Protein AF-A0A8S3X2P8-F1 (afdb_monomer_lite)

Organism: Parnassius apollo (NCBI:txid110799)

Structure (mmCIF, N/CA/C/O backbone):
data_AF-A0A8S3X2P8-F1
#
_entry.id   AF-A0A8S3X2P8-F1
#
loop_
_atom_site.group_PDB
_atom_site.id
_atom_site.type_symbol
_atom_site.label_atom_id
_atom_site.label_alt_id
_atom_site.label_comp_id
_atom_site.label_asym_id
_atom_site.label_entity_id
_atom_site.label_seq_id
_atom_site.pdbx_PDB_ins_code
_atom_site.Cartn_x
_atom_site.Cartn_y
_atom_site.Cartn_z
_atom_site.occupancy
_atom_site.B_iso_or_equiv
_atom_site.auth_seq_id
_atom_site.auth_comp_id
_atom_site.auth_asym_id
_atom_site.auth_atom_id
_atom_site.pdbx_PDB_model_num
ATOM 1 N N . MET A 1 1 ? -6.484 -18.344 66.419 1.00 55.28 1 MET A N 1
ATOM 2 C CA . MET A 1 1 ? -7.369 -18.371 65.226 1.00 55.28 1 MET A CA 1
ATOM 3 C C . MET A 1 1 ? -6.730 -17.733 63.973 1.00 55.28 1 MET A C 1
ATOM 5 O O . MET A 1 1 ? -7.436 -17.198 63.131 1.00 55.28 1 MET A O 1
ATOM 9 N N . VAL A 1 2 ? -5.400 -17.793 63.800 1.00 52.88 2 VAL A N 1
ATOM 10 C CA . VAL A 1 2 ? -4.693 -17.131 62.670 1.00 52.88 2 VAL A CA 1
ATOM 11 C C . VAL A 1 2 ? -4.317 -18.124 61.555 1.00 52.88 2 VAL A C 1
ATOM 13 O O . VAL A 1 2 ? -4.143 -17.752 60.400 1.00 52.88 2 VAL A O 1
ATOM 16 N N . ARG A 1 3 ? -4.286 -19.421 61.886 1.00 60.75 3 ARG A N 1
ATOM 17 C CA . ARG A 1 3 ? -3.843 -20.511 61.004 1.00 60.75 3 ARG A CA 1
ATOM 18 C C . ARG A 1 3 ? -4.769 -20.729 59.799 1.00 60.75 3 ARG A C 1
ATOM 20 O O . ARG A 1 3 ? -4.288 -20.964 58.702 1.00 60.75 3 ARG A O 1
ATOM 27 N N . TRP A 1 4 ? -6.081 -20.560 59.978 1.00 56.62 4 TRP A N 1
ATOM 28 C CA . TRP A 1 4 ? -7.062 -20.687 58.888 1.00 56.62 4 TRP A CA 1
ATOM 29 C C . TRP A 1 4 ? -7.074 -19.483 57.941 1.00 56.62 4 TRP A C 1
ATOM 31 O O . TRP A 1 4 ? -7.324 -19.647 56.751 1.00 56.62 4 TRP A O 1
ATOM 41 N N . ARG A 1 5 ? -6.752 -18.281 58.441 1.00 68.88 5 ARG A N 1
ATOM 42 C CA . ARG A 1 5 ? -6.667 -17.076 57.602 1.00 68.88 5 ARG A CA 1
ATOM 43 C C . ARG A 1 5 ? -5.494 -17.163 56.627 1.00 68.88 5 ARG A C 1
ATOM 45 O O . ARG A 1 5 ? -5.658 -16.819 55.464 1.00 68.88 5 ARG A O 1
ATOM 52 N N . LEU A 1 6 ? -4.354 -17.695 57.076 1.00 68.25 6 LEU A N 1
ATOM 53 C CA . LEU A 1 6 ? -3.191 -17.911 56.213 1.00 68.25 6 LEU A CA 1
ATOM 54 C C . LEU A 1 6 ? -3.478 -18.959 55.123 1.00 68.25 6 LEU A C 1
ATOM 56 O O . LEU A 1 6 ? -3.125 -18.749 53.967 1.00 68.25 6 LEU A O 1
ATOM 60 N N . CYS A 1 7 ? -4.186 -20.043 55.469 1.00 70.88 7 CYS A N 1
ATOM 61 C CA . CYS A 1 7 ? -4.609 -21.063 54.505 1.00 70.88 7 CYS A CA 1
ATOM 62 C C . CYS A 1 7 ? -5.588 -20.519 53.457 1.00 70.88 7 CYS A C 1
ATOM 64 O O . CYS A 1 7 ? -5.456 -20.854 52.285 1.00 70.88 7 CYS A O 1
ATOM 66 N N . LEU A 1 8 ? -6.533 -19.658 53.850 1.00 70.81 8 LEU A N 1
ATOM 67 C CA . LEU A 1 8 ? -7.472 -19.029 52.916 1.00 70.81 8 LEU A CA 1
ATOM 68 C C . LEU A 1 8 ? -6.777 -18.068 51.947 1.00 70.81 8 LEU A C 1
ATOM 70 O O . LEU A 1 8 ? -7.100 -18.068 50.765 1.00 70.81 8 LEU A O 1
ATOM 74 N N . VAL A 1 9 ? -5.804 -17.286 52.422 1.00 74.81 9 VAL A N 1
ATOM 75 C CA . VAL A 1 9 ? -5.037 -16.365 51.567 1.00 74.81 9 VAL A CA 1
ATOM 76 C C . VAL A 1 9 ? -4.145 -17.130 50.588 1.00 74.81 9 VAL A C 1
ATOM 78 O O . VAL A 1 9 ? -4.108 -16.783 49.412 1.00 74.81 9 VAL A O 1
ATOM 81 N N . LEU A 1 10 ? -3.488 -18.207 51.030 1.00 71.00 10 LEU A N 1
ATOM 82 C CA . LEU A 1 10 ? -2.711 -19.088 50.150 1.00 71.00 10 LEU A CA 1
ATOM 83 C C . LEU A 1 10 ? -3.591 -19.795 49.118 1.00 71.00 10 LEU A C 1
ATOM 85 O O . LEU A 1 10 ? -3.234 -19.834 47.947 1.00 71.00 10 LEU A O 1
ATOM 89 N N . ALA A 1 11 ? -4.758 -20.304 49.518 1.00 71.25 11 ALA A N 1
ATOM 90 C CA . ALA A 1 11 ? -5.702 -20.912 48.586 1.00 71.25 11 ALA A CA 1
ATOM 91 C C . ALA A 1 11 ? -6.220 -19.893 47.562 1.00 71.25 11 ALA A C 1
ATOM 93 O O . ALA A 1 11 ? -6.309 -20.219 46.386 1.00 71.25 11 ALA A O 1
ATOM 94 N N . LEU A 1 12 ? -6.497 -18.650 47.972 1.00 71.50 12 LEU A N 1
ATOM 95 C CA . LEU A 1 12 ? -6.904 -17.583 47.056 1.00 71.50 12 LEU A CA 1
ATOM 96 C C . LEU A 1 12 ? -5.768 -17.192 46.099 1.00 71.50 12 LEU A C 1
ATOM 98 O O . LEU A 1 12 ? -6.025 -16.992 44.921 1.00 71.50 12 LEU A O 1
ATOM 102 N N . LEU A 1 13 ? -4.519 -17.136 46.575 1.00 68.00 13 LEU A N 1
ATOM 103 C CA . LEU A 1 13 ? -3.335 -16.879 45.745 1.00 68.00 13 LEU A CA 1
ATOM 104 C C . LEU A 1 13 ? -3.042 -18.018 44.755 1.00 68.00 13 LEU A C 1
ATOM 106 O O . LEU A 1 13 ? -2.537 -17.751 43.671 1.00 68.00 13 LEU A O 1
ATOM 110 N N . LEU A 1 14 ? -3.376 -19.263 45.109 1.00 65.44 14 LEU A N 1
ATOM 111 C CA . LEU A 1 14 ? -3.242 -20.441 44.241 1.00 65.44 14 LEU A CA 1
ATOM 112 C C . LEU A 1 14 ? -4.435 -20.626 43.284 1.00 65.44 14 LEU A C 1
ATOM 114 O O . LEU A 1 14 ? -4.281 -21.237 42.231 1.00 65.44 14 LEU A O 1
ATOM 118 N N . LEU A 1 15 ? -5.616 -20.113 43.648 1.00 60.44 15 LEU A N 1
ATOM 119 C CA . LEU A 1 15 ? -6.831 -20.096 42.823 1.00 60.44 15 LEU A CA 1
ATOM 120 C C . LEU A 1 15 ? -6.960 -18.829 41.975 1.00 60.44 15 LEU A C 1
ATOM 122 O O . LEU A 1 15 ? -7.809 -18.791 41.080 1.00 60.44 15 LEU A O 1
ATOM 126 N N . LEU A 1 16 ? -6.133 -17.802 42.219 1.00 59.34 16 LEU A N 1
ATOM 127 C CA . LEU A 1 16 ? -5.864 -16.793 41.206 1.00 59.34 16 LEU A CA 1
ATOM 128 C C . LEU A 1 16 ? -5.382 -17.581 39.995 1.00 59.34 16 LEU A C 1
ATOM 130 O O . LEU A 1 16 ? -4.363 -18.268 40.094 1.00 59.34 16 LEU A O 1
ATOM 134 N N . PRO A 1 17 ? -6.107 -17.534 38.866 1.00 50.62 17 PRO A N 1
ATOM 135 C CA . PRO A 1 17 ? -5.599 -18.136 37.663 1.00 50.62 17 PRO A CA 1
ATOM 136 C C . PRO A 1 17 ? -4.252 -17.463 37.456 1.00 50.62 17 PRO A C 1
ATOM 138 O O . PRO A 1 17 ? -4.203 -16.242 37.271 1.00 50.62 17 PRO A O 1
ATOM 141 N N . ALA A 1 18 ? -3.171 -18.243 37.520 1.00 52.75 18 ALA A N 1
ATOM 142 C CA . ALA A 1 18 ? -1.909 -17.895 36.901 1.00 52.75 18 ALA A CA 1
ATOM 143 C C . ALA A 1 18 ? -2.217 -17.817 35.408 1.00 52.75 18 ALA A C 1
ATOM 145 O O . ALA A 1 18 ? -1.945 -18.711 34.616 1.00 52.75 18 ALA A O 1
ATOM 146 N N . ARG A 1 19 ? -2.917 -16.747 35.038 1.00 50.12 19 ARG A N 1
ATOM 147 C CA . ARG A 1 19 ? -3.195 -16.339 33.689 1.00 50.12 19 ARG A CA 1
ATOM 148 C C . ARG A 1 19 ? -1.880 -15.712 33.263 1.00 50.12 19 ARG A C 1
ATOM 150 O O . ARG A 1 19 ? -1.792 -14.508 33.052 1.00 50.12 19 ARG A O 1
ATOM 157 N N . SER A 1 20 ? -0.855 -16.554 33.126 1.00 49.72 20 SER A N 1
ATOM 158 C CA . SER A 1 20 ? 0.148 -16.395 32.090 1.00 49.72 20 SER A CA 1
ATOM 159 C C . SER A 1 20 ? -0.618 -16.465 30.775 1.00 49.72 20 SER A C 1
ATOM 161 O O . SER A 1 20 ? -0.639 -17.451 30.046 1.00 49.72 20 SER A O 1
ATOM 163 N N . ARG A 1 21 ? -1.348 -15.385 30.493 1.00 42.72 21 ARG A N 1
ATOM 164 C CA . ARG A 1 21 ? -1.812 -15.072 29.166 1.00 42.72 21 ARG A CA 1
ATOM 165 C C . ARG A 1 21 ? -0.539 -14.646 28.451 1.00 42.72 21 ARG A C 1
ATOM 167 O O . ARG A 1 21 ? -0.302 -13.462 28.273 1.00 42.72 21 ARG A O 1
ATOM 174 N N . SER A 1 22 ? 0.274 -15.622 28.050 1.00 44.19 22 SER A N 1
ATOM 175 C CA . SER A 1 22 ? 1.183 -15.487 26.919 1.00 44.19 22 SER A CA 1
ATOM 176 C C . SER A 1 22 ? 0.312 -15.379 25.668 1.00 44.19 22 SER A C 1
ATOM 178 O O . SER A 1 22 ? 0.307 -16.238 24.794 1.00 44.19 22 SER A O 1
ATOM 180 N N . LYS A 1 23 ? -0.530 -14.347 25.626 1.00 44.84 23 LYS A N 1
ATOM 181 C CA . LYS A 1 23 ? -0.952 -13.790 24.367 1.00 44.84 23 LYS A CA 1
ATOM 182 C C . LYS A 1 23 ? 0.265 -12.963 24.004 1.00 44.84 23 LYS A C 1
ATOM 184 O O . LYS A 1 23 ? 0.417 -11.852 24.490 1.00 44.84 23 LYS A O 1
ATOM 189 N N . LEU A 1 24 ? 1.188 -13.605 23.286 1.00 46.75 24 LEU A N 1
ATOM 190 C CA . LEU A 1 24 ? 1.885 -12.910 22.222 1.00 46.75 24 LEU A CA 1
ATOM 191 C C . LEU A 1 24 ? 0.755 -12.209 21.470 1.00 46.75 24 LEU A C 1
ATOM 193 O O . LEU A 1 24 ? -0.037 -12.835 20.765 1.00 46.75 24 LEU A O 1
ATOM 197 N N . GLU A 1 25 ? 0.530 -10.955 21.842 1.00 44.97 25 GLU A N 1
ATOM 198 C CA . GLU A 1 25 ? 0.023 -9.965 20.924 1.00 44.97 25 GLU A CA 1
ATOM 199 C C . GLU A 1 25 ? 1.109 -9.960 19.859 1.00 44.97 25 GLU A C 1
ATOM 201 O O . GLU A 1 25 ? 2.139 -9.311 19.987 1.00 44.97 25 GLU A O 1
ATOM 206 N N . ASP A 1 26 ? 0.936 -10.862 18.894 1.00 49.31 26 ASP A N 1
ATOM 207 C CA 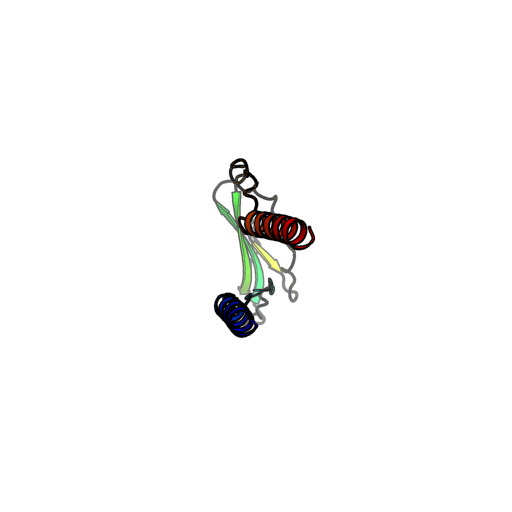. ASP A 1 26 ? 1.396 -10.640 17.542 1.00 49.31 26 ASP A CA 1
ATOM 208 C C . ASP A 1 26 ? 0.584 -9.415 17.115 1.00 49.31 26 ASP A C 1
ATOM 210 O O . ASP A 1 26 ? -0.507 -9.508 16.547 1.00 49.31 26 ASP A O 1
ATOM 214 N N . ASP A 1 27 ? 1.037 -8.252 17.587 1.00 47.75 27 ASP A N 1
ATOM 215 C CA . ASP A 1 27 ? 0.932 -7.021 16.841 1.00 47.75 27 ASP A CA 1
ATOM 216 C C . ASP A 1 27 ? 1.652 -7.345 15.529 1.00 47.75 27 ASP A C 1
ATOM 218 O O . ASP A 1 27 ? 2.828 -7.041 15.346 1.00 47.75 27 ASP A O 1
ATOM 222 N N . GLU A 1 28 ? 0.943 -8.013 14.612 1.00 55.00 28 GLU A N 1
ATOM 223 C CA . GLU A 1 28 ? 1.137 -7.771 13.194 1.00 55.00 28 GLU A CA 1
ATOM 224 C C . GLU A 1 28 ? 0.754 -6.300 13.016 1.00 55.00 28 GLU A C 1
ATOM 226 O O . GLU A 1 28 ? -0.353 -5.950 12.606 1.00 55.00 28 GLU A O 1
ATOM 231 N N . GLU A 1 29 ? 1.671 -5.426 13.448 1.00 49.19 29 GLU A N 1
ATOM 232 C CA . GLU A 1 29 ? 1.811 -4.086 12.928 1.00 49.19 29 GLU A CA 1
ATOM 233 C C . GLU A 1 29 ? 1.608 -4.241 11.426 1.00 49.19 29 GLU A C 1
ATOM 235 O O . GLU A 1 29 ? 2.204 -5.134 10.819 1.00 49.19 29 GLU A O 1
ATOM 240 N N . ASP A 1 30 ? 0.708 -3.441 10.852 1.00 53.00 30 ASP A N 1
ATOM 241 C CA . ASP A 1 30 ? 0.483 -3.329 9.415 1.00 53.00 30 ASP A CA 1
ATOM 242 C C . ASP A 1 30 ? 1.786 -2.844 8.743 1.00 53.00 30 ASP A C 1
ATOM 244 O O . ASP A 1 30 ? 1.901 -1.717 8.254 1.00 53.00 30 ASP A O 1
ATOM 248 N N . GLU A 1 31 ? 2.820 -3.677 8.779 1.00 53.88 31 GLU A N 1
ATOM 249 C CA . GLU A 1 31 ? 4.132 -3.435 8.242 1.00 53.88 31 GLU A CA 1
ATOM 250 C C . GLU A 1 31 ? 3.926 -3.541 6.743 1.00 53.88 31 GLU A C 1
ATOM 252 O O . GLU A 1 31 ? 3.777 -4.623 6.167 1.00 53.88 31 GLU A O 1
ATOM 257 N N . VAL A 1 32 ? 3.777 -2.371 6.122 1.00 65.75 32 VAL A N 1
ATOM 258 C CA . VAL A 1 32 ? 3.594 -2.231 4.684 1.00 65.75 32 VAL A CA 1
ATOM 259 C C . VAL A 1 32 ? 4.687 -3.052 4.014 1.00 65.75 32 VAL A C 1
ATOM 261 O O . VAL A 1 32 ? 5.849 -2.651 4.013 1.00 65.75 32 VAL A O 1
ATOM 264 N N . HIS A 1 33 ? 4.311 -4.212 3.470 1.00 72.62 33 HIS A N 1
ATOM 265 C CA . HIS A 1 33 ? 5.255 -5.178 2.926 1.00 72.62 33 HIS A CA 1
ATOM 26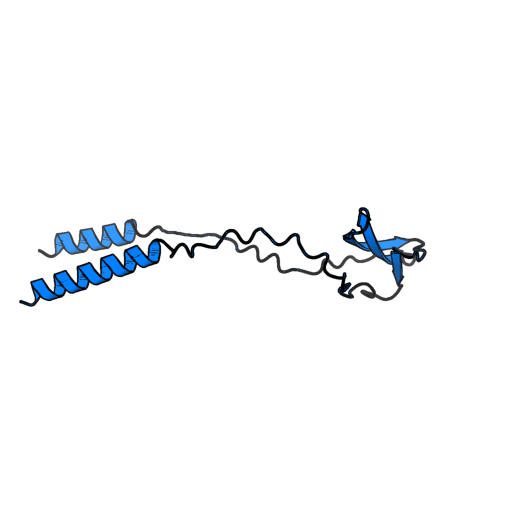6 C C . HIS A 1 33 ? 5.980 -4.542 1.737 1.00 72.62 33 HIS A C 1
ATOM 268 O O . HIS A 1 33 ? 5.439 -4.434 0.632 1.00 72.62 33 HIS A O 1
ATOM 274 N N . THR A 1 34 ? 7.199 -4.054 1.969 1.00 80.38 34 THR A N 1
ATOM 275 C CA . THR A 1 34 ? 8.014 -3.458 0.914 1.00 80.38 34 THR A CA 1
ATOM 276 C C . THR A 1 34 ? 8.854 -4.531 0.255 1.00 80.38 34 THR A C 1
ATOM 278 O O . THR A 1 34 ? 9.646 -5.196 0.915 1.00 80.38 34 THR A O 1
ATOM 281 N N . ILE A 1 35 ? 8.702 -4.668 -1.058 1.00 86.19 35 ILE A N 1
ATOM 282 C CA . ILE A 1 35 ? 9.443 -5.630 -1.870 1.00 86.19 35 ILE A CA 1
ATOM 283 C C . ILE A 1 35 ? 10.385 -4.851 -2.789 1.00 86.19 35 ILE A C 1
ATOM 285 O O . ILE A 1 35 ? 9.985 -3.856 -3.396 1.00 86.19 35 ILE A O 1
ATOM 289 N N . THR A 1 36 ? 11.634 -5.304 -2.891 1.00 88.81 36 THR A N 1
ATOM 290 C CA . THR A 1 36 ? 12.612 -4.780 -3.853 1.00 88.81 36 THR A CA 1
ATOM 291 C C . THR A 1 36 ? 12.459 -5.521 -5.178 1.00 88.81 36 THR A C 1
ATOM 293 O O . THR A 1 36 ? 12.440 -6.751 -5.194 1.00 88.81 36 THR A O 1
ATOM 296 N N . CYS A 1 37 ? 12.348 -4.791 -6.290 1.00 88.56 37 CYS A N 1
ATOM 297 C CA . CYS A 1 37 ? 12.273 -5.404 -7.615 1.00 88.56 37 CYS A CA 1
ATOM 298 C C . CYS A 1 37 ? 13.616 -6.034 -8.021 1.00 88.56 37 CYS A C 1
ATOM 300 O O . CYS A 1 37 ? 14.675 -5.586 -7.583 1.00 88.56 37 CYS A O 1
ATOM 302 N N . HIS A 1 38 ? 13.574 -7.085 -8.842 1.00 88.94 38 HIS A N 1
ATOM 303 C CA . HIS A 1 38 ? 14.748 -7.908 -9.141 1.00 88.94 38 HIS A CA 1
ATOM 304 C C . HIS A 1 38 ? 15.544 -7.382 -10.346 1.00 88.94 38 HIS A C 1
ATOM 306 O O . HIS A 1 38 ? 16.760 -7.552 -10.406 1.00 88.94 38 HIS A O 1
ATOM 312 N N . SER A 1 39 ? 14.869 -6.759 -11.314 1.00 88.50 39 SER A N 1
ATOM 313 C CA . SER A 1 39 ? 15.471 -6.230 -12.541 1.00 88.50 39 SER A CA 1
ATOM 314 C C . SER A 1 39 ? 15.409 -4.705 -12.611 1.00 88.50 39 SER A C 1
ATOM 316 O O . SER A 1 39 ? 14.515 -4.076 -12.052 1.00 88.50 39 SER A O 1
ATOM 318 N N . VAL A 1 40 ? 16.329 -4.109 -13.374 1.00 85.25 40 VAL A N 1
ATOM 319 C CA . VAL A 1 40 ? 16.280 -2.685 -13.755 1.00 85.25 40 VAL A CA 1
ATOM 320 C C . VAL A 1 40 ? 15.107 -2.366 -14.686 1.00 85.25 40 VAL A C 1
ATOM 322 O O . VAL A 1 40 ? 14.668 -1.223 -14.750 1.00 85.25 40 VAL A O 1
ATOM 325 N N . ASP A 1 41 ? 14.583 -3.381 -15.376 1.00 88.88 41 ASP A N 1
ATOM 326 C CA . ASP A 1 41 ? 13.411 -3.264 -16.252 1.00 88.88 41 ASP A CA 1
ATOM 327 C C . ASP A 1 41 ? 12.083 -3.455 -15.501 1.00 88.88 41 ASP A C 1
ATOM 329 O O . ASP A 1 41 ? 11.000 -3.312 -16.086 1.00 88.88 41 ASP A O 1
ATOM 333 N N . ASP A 1 42 ? 12.146 -3.816 -14.216 1.00 92.44 42 ASP A N 1
ATOM 334 C CA . ASP A 1 42 ? 10.959 -3.982 -13.391 1.00 92.44 42 ASP A CA 1
ATOM 335 C C . ASP A 1 42 ? 10.413 -2.621 -12.976 1.00 92.44 42 ASP A C 1
ATOM 337 O O . ASP A 1 42 ? 11.121 -1.754 -12.466 1.00 92.44 42 ASP A O 1
ATOM 341 N N . LYS A 1 43 ? 9.103 -2.458 -13.140 1.00 92.31 43 LYS A N 1
ATOM 342 C CA . LYS A 1 43 ? 8.378 -1.274 -12.685 1.00 92.31 43 LYS A CA 1
ATOM 343 C C . LYS A 1 43 ? 7.466 -1.656 -11.533 1.00 92.31 43 LYS A C 1
ATOM 345 O O . LYS A 1 43 ? 6.951 -2.777 -11.479 1.00 92.31 43 LYS A O 1
ATOM 350 N N . CYS A 1 44 ? 7.225 -0.712 -10.631 1.00 91.75 44 CYS A N 1
ATOM 351 C CA . CYS A 1 44 ? 6.176 -0.864 -9.635 1.00 91.75 44 CYS A CA 1
ATOM 352 C C . CYS A 1 44 ? 4.825 -0.877 -10.351 1.00 91.75 44 CYS A C 1
ATOM 354 O O . CYS A 1 44 ? 4.569 -0.022 -11.202 1.00 91.75 44 CYS A O 1
ATOM 356 N N . PHE A 1 45 ? 3.948 -1.810 -9.990 1.00 92.75 45 PHE A N 1
ATOM 357 C CA . PHE A 1 45 ? 2.580 -1.841 -10.494 1.00 92.75 45 PHE A CA 1
ATOM 358 C C . PHE A 1 45 ? 1.558 -1.852 -9.361 1.00 92.75 45 PHE A C 1
ATOM 360 O O . PHE A 1 45 ? 1.848 -2.272 -8.235 1.00 92.75 45 PHE A O 1
ATOM 367 N N . THR A 1 46 ? 0.356 -1.377 -9.671 1.00 90.56 46 THR A N 1
ATOM 368 C CA . THR A 1 46 ? -0.830 -1.529 -8.827 1.00 90.56 46 THR A CA 1
ATOM 369 C C . THR A 1 46 ? -1.984 -1.971 -9.698 1.00 90.56 46 THR A C 1
ATOM 371 O O . THR A 1 46 ? -2.342 -1.247 -10.621 1.00 90.56 46 THR A O 1
ATOM 374 N N . THR A 1 47 ? -2.564 -3.130 -9.409 1.00 89.62 47 THR A N 1
ATOM 375 C CA . THR A 1 47 ? -3.731 -3.648 -10.123 1.00 89.62 47 THR A CA 1
ATOM 376 C C . THR A 1 47 ? -4.930 -3.698 -9.191 1.00 89.62 47 THR A C 1
ATOM 378 O O . THR A 1 47 ? -4.837 -4.198 -8.069 1.00 89.62 47 THR A O 1
ATOM 381 N N . ILE A 1 48 ? -6.064 -3.198 -9.663 1.00 88.12 48 ILE A N 1
ATOM 382 C CA . ILE A 1 48 ? -7.346 -3.274 -8.976 1.00 88.12 48 ILE A CA 1
ATOM 383 C C . ILE A 1 48 ? -8.102 -4.482 -9.527 1.00 88.12 48 ILE A C 1
ATOM 385 O O . ILE A 1 48 ? -8.393 -4.560 -10.716 1.00 88.12 48 ILE A O 1
ATOM 389 N N . MET A 1 49 ? -8.427 -5.436 -8.660 1.00 83.88 49 MET A N 1
ATOM 390 C CA . MET A 1 49 ? -9.273 -6.572 -9.006 1.00 83.88 49 MET A CA 1
ATOM 391 C C . MET A 1 49 ? -10.724 -6.218 -8.689 1.00 83.88 49 MET A C 1
ATOM 393 O O . MET A 1 49 ? -11.065 -5.934 -7.537 1.00 83.88 49 MET A O 1
ATOM 397 N N . SER A 1 50 ? -11.580 -6.222 -9.709 1.00 83.31 50 SER A N 1
ATOM 398 C CA . SER A 1 50 ? -13.024 -6.039 -9.567 1.00 83.31 50 SER A CA 1
ATOM 399 C C . SER A 1 50 ? -13.761 -7.351 -9.834 1.00 83.31 50 SER A C 1
ATOM 401 O O . SER A 1 50 ? -13.389 -8.140 -10.703 1.00 83.31 50 SER A O 1
ATOM 403 N N . LYS A 1 51 ? -14.827 -7.588 -9.069 1.00 83.06 51 LYS A N 1
ATOM 404 C CA . LYS A 1 51 ? -15.741 -8.714 -9.249 1.00 83.06 51 LYS A CA 1
ATOM 405 C C . LYS A 1 51 ? -17.144 -8.156 -9.426 1.00 83.06 51 LYS A C 1
ATOM 407 O O . LYS A 1 51 ? -17.761 -7.673 -8.477 1.00 83.06 51 LYS A O 1
ATOM 412 N N . GLY A 1 52 ? -17.636 -8.181 -10.663 1.00 79.75 52 GLY A N 1
ATOM 413 C CA . GLY A 1 52 ? -18.887 -7.515 -11.029 1.00 79.75 52 GLY A CA 1
ATOM 414 C C . GLY A 1 52 ? -18.771 -5.993 -10.895 1.00 79.75 52 GLY A C 1
ATOM 415 O O . GLY A 1 52 ? -17.827 -5.402 -11.406 1.00 79.75 52 GLY A O 1
ATOM 416 N N . ASN A 1 53 ? -19.709 -5.364 -10.180 1.00 75.62 53 ASN A N 1
ATOM 417 C CA . ASN A 1 53 ? -19.736 -3.906 -9.975 1.00 75.62 53 ASN A CA 1
ATOM 418 C C . ASN A 1 53 ? -18.974 -3.446 -8.716 1.00 75.62 53 ASN A C 1
ATOM 420 O O . ASN A 1 53 ? -19.090 -2.287 -8.319 1.00 75.62 53 ASN A O 1
ATOM 424 N N . THR A 1 54 ? -18.241 -4.340 -8.048 1.00 74.88 54 THR A N 1
ATOM 425 C CA . THR A 1 54 ? -17.553 -4.050 -6.782 1.00 74.88 54 THR A CA 1
ATOM 426 C C . THR A 1 54 ? -16.067 -4.369 -6.861 1.00 74.88 54 THR A C 1
ATOM 428 O O . THR A 1 54 ? -15.674 -5.388 -7.428 1.00 74.88 54 THR A O 1
ATOM 431 N N . TYR A 1 55 ? -15.244 -3.512 -6.260 1.00 78.31 55 TYR A N 1
ATOM 432 C CA . TYR A 1 55 ? -13.815 -3.754 -6.080 1.00 78.31 55 TYR A CA 1
ATOM 433 C C . TYR A 1 55 ? -13.590 -4.808 -4.986 1.00 78.31 55 TYR A C 1
ATOM 435 O O . TYR A 1 55 ? -14.167 -4.702 -3.906 1.00 78.31 55 TYR A O 1
ATOM 443 N N . GLU A 1 56 ? -12.777 -5.823 -5.275 1.00 77.31 56 GLU A N 1
ATOM 444 C CA . GLU A 1 56 ? -12.525 -6.974 -4.395 1.00 77.31 56 GLU A CA 1
ATOM 445 C C . GLU A 1 56 ? -11.150 -6.870 -3.723 1.00 77.31 56 GLU A C 1
ATOM 447 O O . GLU A 1 56 ? -11.036 -7.121 -2.526 1.00 77.31 56 GLU A O 1
ATOM 452 N N . ALA A 1 57 ? -10.117 -6.455 -4.467 1.00 81.75 57 ALA A N 1
ATOM 453 C CA . ALA A 1 57 ? -8.756 -6.353 -3.943 1.00 81.75 57 ALA A CA 1
ATOM 454 C C . ALA A 1 57 ? -7.886 -5.351 -4.717 1.00 81.75 57 ALA A C 1
ATOM 456 O O . ALA A 1 57 ? -8.136 -5.048 -5.884 1.00 81.75 57 ALA A O 1
ATOM 457 N N . VAL A 1 58 ? -6.818 -4.877 -4.070 1.00 85.38 58 VAL A N 1
ATOM 458 C CA . VAL A 1 58 ? -5.716 -4.150 -4.714 1.00 85.38 58 VAL A CA 1
ATOM 459 C C . VAL A 1 58 ? -4.438 -4.947 -4.532 1.00 85.38 58 VAL A C 1
ATOM 461 O O . VAL A 1 58 ? -4.040 -5.230 -3.405 1.00 85.38 58 VAL A O 1
ATOM 464 N N . VAL A 1 59 ? -3.772 -5.253 -5.638 1.00 87.31 59 VAL A N 1
ATOM 465 C CA . VAL A 1 59 ? -2.494 -5.966 -5.660 1.00 87.31 59 VAL A CA 1
ATOM 466 C C . VAL A 1 59 ? -1.393 -4.989 -6.051 1.00 87.31 59 VAL A C 1
ATOM 468 O O . VAL A 1 59 ? -1.527 -4.263 -7.035 1.00 87.31 59 VAL A O 1
ATOM 471 N N . ARG A 1 60 ? -0.298 -4.968 -5.288 1.00 90.00 60 ARG A N 1
ATOM 472 C CA . ARG A 1 60 ? 0.906 -4.177 -5.575 1.00 90.00 60 ARG A CA 1
ATOM 473 C C . ARG A 1 60 ? 2.101 -5.105 -5.732 1.00 90.00 60 ARG A C 1
ATOM 475 O O . ARG A 1 60 ? 2.176 -6.124 -5.053 1.00 90.00 60 ARG A O 1
ATOM 482 N N . GLY A 1 61 ? 3.041 -4.741 -6.596 1.00 90.19 61 GLY A N 1
ATOM 483 C CA . GLY A 1 61 ? 4.269 -5.512 -6.768 1.00 90.19 61 GLY A CA 1
ATOM 484 C C . GLY A 1 61 ? 5.194 -4.935 -7.829 1.00 90.19 61 GLY A C 1
ATOM 485 O O . GLY A 1 61 ? 5.073 -3.769 -8.207 1.00 90.19 61 GLY A O 1
ATOM 486 N N . CYS A 1 62 ? 6.094 -5.783 -8.319 1.00 92.81 62 CYS A N 1
ATOM 487 C CA . CYS A 1 62 ? 7.040 -5.486 -9.391 1.00 92.81 62 CYS A CA 1
ATOM 488 C C . CYS A 1 62 ? 6.680 -6.287 -10.644 1.00 92.81 62 CYS A C 1
ATOM 490 O O . CYS A 1 62 ? 6.334 -7.465 -10.547 1.00 92.81 62 CYS A O 1
ATOM 492 N N . ARG A 1 63 ? 6.746 -5.658 -11.820 1.00 92.69 63 ARG A N 1
ATOM 493 C CA . ARG A 1 63 ? 6.485 -6.321 -13.102 1.00 92.69 63 ARG A CA 1
ATOM 494 C C . ARG A 1 63 ? 7.383 -5.755 -14.198 1.00 92.69 63 ARG A C 1
ATOM 496 O O . ARG A 1 63 ? 7.374 -4.546 -14.437 1.00 92.69 63 ARG A O 1
ATOM 503 N N . SER A 1 64 ? 8.092 -6.634 -14.901 1.00 93.50 64 SER A N 1
ATOM 504 C CA . SER A 1 64 ? 8.829 -6.290 -16.117 1.00 93.50 64 SER A CA 1
ATOM 505 C C . SER A 1 64 ? 7.865 -5.969 -17.260 1.00 93.50 64 SER A C 1
ATOM 507 O O . SER A 1 64 ? 6.816 -6.602 -17.416 1.00 93.50 64 SER A O 1
ATOM 509 N N . GLY A 1 65 ? 8.183 -4.936 -18.045 1.00 89.75 65 GLY A N 1
ATOM 510 C CA . GLY A 1 65 ? 7.345 -4.525 -19.178 1.00 89.75 65 GLY A CA 1
ATOM 511 C C . GLY A 1 65 ? 5.924 -4.108 -18.779 1.00 89.75 65 GLY A C 1
ATOM 512 O O . GLY A 1 65 ? 4.974 -4.380 -19.509 1.00 89.75 65 GLY A O 1
ATOM 513 N N . CYS A 1 66 ? 5.752 -3.493 -17.604 1.00 91.38 66 CYS A N 1
ATOM 514 C CA . CYS A 1 66 ? 4.444 -3.048 -17.125 1.00 91.38 66 CYS A CA 1
ATOM 515 C C . CYS A 1 66 ? 3.808 -2.034 -18.097 1.00 91.38 66 CYS A C 1
ATOM 517 O O . CYS A 1 66 ? 4.359 -0.954 -18.325 1.00 91.38 66 CYS A O 1
ATOM 519 N N . ILE A 1 67 ? 2.638 -2.383 -18.644 1.00 92.31 67 ILE A N 1
ATOM 520 C CA . ILE A 1 67 ? 1.824 -1.531 -19.520 1.00 92.31 67 ILE A CA 1
ATOM 521 C C . ILE A 1 67 ? 0.588 -1.087 -18.737 1.00 92.31 67 ILE A C 1
ATOM 523 O O . ILE A 1 67 ? -0.142 -1.918 -18.193 1.00 92.31 67 ILE A O 1
ATOM 527 N N . GLY A 1 68 ? 0.360 0.226 -18.684 1.00 88.44 68 GLY A N 1
ATOM 528 C CA . GLY A 1 68 ? -0.796 0.804 -18.008 1.00 88.44 68 GLY A CA 1
ATOM 529 C C . GLY A 1 68 ? -2.110 0.386 -18.671 1.00 88.44 68 GLY A C 1
ATOM 530 O O . GLY A 1 68 ? -2.259 0.468 -19.888 1.00 88.44 68 GLY A O 1
ATOM 531 N N . THR A 1 69 ? -3.067 -0.046 -17.861 1.00 88.38 69 THR A N 1
ATOM 532 C CA . THR A 1 69 ? -4.453 -0.347 -18.250 1.00 88.38 69 THR A CA 1
ATOM 533 C C . THR A 1 69 ? -5.397 0.378 -17.281 1.00 88.38 69 THR A C 1
ATOM 535 O O . THR A 1 69 ? -4.929 0.886 -16.263 1.00 88.38 69 THR A O 1
ATOM 538 N N . PRO A 1 70 ? -6.715 0.455 -17.543 1.00 85.62 70 PRO A N 1
ATOM 539 C CA . PRO A 1 70 ? -7.651 1.122 -16.630 1.00 85.62 70 PRO A CA 1
ATOM 540 C C . PRO A 1 70 ? -7.592 0.563 -15.203 1.00 85.62 70 PRO A C 1
ATOM 542 O O . PRO A 1 70 ? -7.729 1.309 -14.238 1.00 85.62 70 PRO A O 1
ATOM 545 N N . ASP A 1 71 ? -7.319 -0.737 -15.085 1.00 86.75 71 ASP A N 1
ATOM 546 C CA . ASP A 1 71 ? -7.225 -1.438 -13.809 1.00 86.75 71 ASP A CA 1
ATOM 547 C C . ASP A 1 71 ? -5.786 -1.565 -13.291 1.00 86.75 71 ASP A C 1
ATOM 549 O O . ASP A 1 71 ? -5.603 -1.943 -12.140 1.00 86.75 71 ASP A O 1
ATOM 553 N N . THR A 1 72 ? -4.757 -1.282 -14.105 1.00 90.00 72 THR A N 1
ATOM 554 C CA . THR A 1 72 ? -3.338 -1.427 -13.724 1.00 90.00 72 THR A CA 1
ATOM 555 C C . THR A 1 72 ? -2.540 -0.157 -13.979 1.00 90.00 72 THR A C 1
ATOM 557 O O . THR A 1 72 ? -2.363 0.255 -15.122 1.00 90.00 72 THR A O 1
ATOM 560 N N . THR A 1 73 ? -1.957 0.413 -12.932 1.00 91.19 73 THR A N 1
ATOM 561 C CA . THR A 1 73 ? -1.033 1.549 -13.031 1.00 91.19 73 THR A CA 1
ATOM 562 C C . THR A 1 73 ? 0.408 1.082 -12.865 1.00 91.19 73 THR A C 1
ATOM 564 O O . THR A 1 73 ? 0.683 0.170 -12.087 1.00 91.19 73 THR A O 1
ATOM 567 N N . CYS A 1 74 ? 1.329 1.703 -13.602 1.00 92.44 74 CYS A N 1
ATOM 568 C CA . CYS A 1 74 ? 2.758 1.386 -13.595 1.00 92.4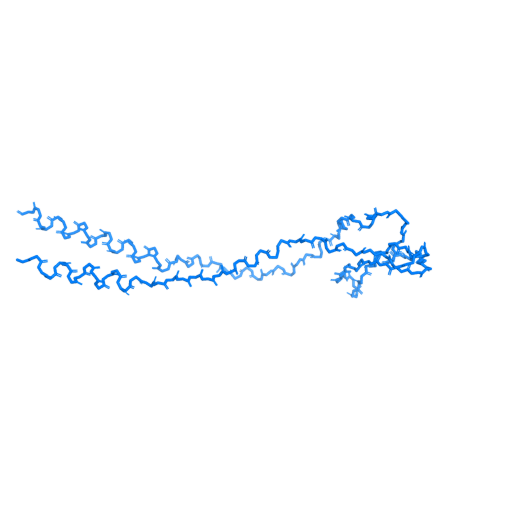4 74 CYS A CA 1
ATOM 569 C C . CYS A 1 74 ? 3.565 2.652 -13.286 1.00 92.44 74 CYS A C 1
ATOM 571 O O . CYS A 1 74 ? 3.245 3.719 -13.811 1.00 92.44 74 CYS A O 1
ATOM 573 N N . CYS A 1 75 ? 4.618 2.548 -12.479 1.00 90.88 75 CYS A N 1
ATOM 574 C CA . CYS A 1 75 ? 5.506 3.668 -12.174 1.00 90.88 75 CYS A CA 1
ATOM 575 C C . CYS A 1 75 ? 6.942 3.196 -11.877 1.00 90.88 75 CYS A C 1
ATOM 577 O O . CYS A 1 75 ? 7.161 2.064 -11.452 1.00 90.88 75 CYS A O 1
ATOM 579 N N . GLU A 1 76 ? 7.927 4.055 -12.152 1.00 90.88 76 GLU A N 1
ATOM 580 C CA . GLU A 1 76 ? 9.362 3.703 -12.118 1.00 90.88 76 GLU A CA 1
ATOM 581 C C . GLU A 1 76 ? 10.079 4.164 -10.841 1.00 90.88 76 GLU A C 1
ATOM 583 O O . GLU A 1 76 ? 11.163 3.682 -10.529 1.00 90.88 76 GLU A O 1
ATOM 588 N N . LEU A 1 77 ? 9.490 5.092 -10.079 1.00 88.62 77 LEU A N 1
ATOM 589 C CA . LEU A 1 77 ? 10.111 5.608 -8.859 1.00 88.62 77 LEU A CA 1
ATOM 590 C C . LEU A 1 77 ? 9.961 4.624 -7.691 1.00 88.62 77 LEU A C 1
ATOM 592 O O . LEU A 1 77 ? 8.925 3.986 -7.517 1.00 88.62 77 LEU A O 1
ATOM 596 N N . ASN A 1 78 ? 10.963 4.579 -6.814 1.00 87.31 78 ASN A N 1
ATOM 597 C CA . ASN A 1 78 ? 10.901 3.771 -5.597 1.00 87.31 78 ASN A CA 1
ATOM 598 C C . ASN A 1 78 ? 9.666 4.127 -4.757 1.00 87.31 78 ASN A C 1
ATOM 600 O O . ASN A 1 78 ? 9.456 5.289 -4.409 1.00 87.31 78 ASN A O 1
ATOM 604 N N . ARG A 1 79 ? 8.868 3.108 -4.405 1.00 84.69 79 ARG A N 1
ATOM 605 C CA . ARG A 1 79 ? 7.648 3.230 -3.583 1.00 84.69 79 ARG A CA 1
ATOM 606 C C . ARG A 1 79 ? 6.577 4.168 -4.167 1.00 84.69 79 ARG A C 1
ATOM 608 O O . ARG A 1 79 ? 5.718 4.658 -3.436 1.00 84.69 79 ARG A O 1
ATOM 615 N N . CYS A 1 80 ? 6.577 4.403 -5.479 1.00 87.62 80 CYS A N 1
ATOM 616 C CA . CYS A 1 80 ? 5.593 5.270 -6.138 1.00 87.62 80 CYS A CA 1
ATOM 617 C C . CYS A 1 80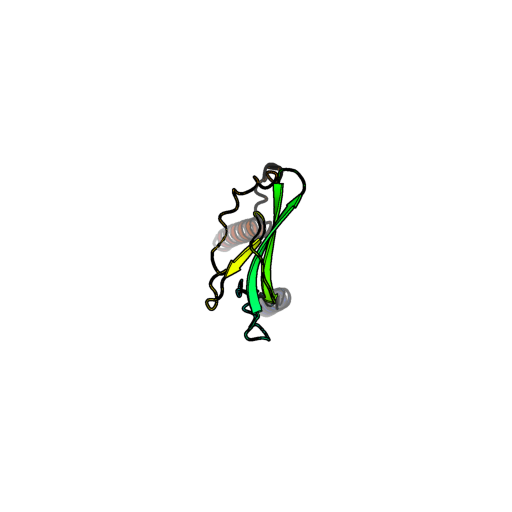 ? 4.141 4.771 -6.016 1.00 87.62 80 CYS A C 1
ATOM 619 O O . CYS A 1 80 ? 3.207 5.569 -6.040 1.00 87.62 80 CYS A O 1
ATOM 621 N N . ASN A 1 81 ? 3.941 3.465 -5.831 1.00 85.12 81 ASN A N 1
ATOM 622 C CA . ASN A 1 81 ? 2.638 2.833 -5.634 1.00 85.12 81 ASN A CA 1
ATOM 623 C C . ASN A 1 81 ? 2.175 2.783 -4.164 1.00 85.12 81 ASN A C 1
ATOM 625 O O . ASN A 1 81 ? 1.210 2.087 -3.850 1.00 85.12 81 ASN A O 1
ATOM 629 N N . ASN A 1 82 ? 2.813 3.530 -3.257 1.00 82.12 82 ASN A N 1
ATOM 630 C CA . ASN A 1 82 ? 2.471 3.539 -1.829 1.00 82.12 82 ASN A CA 1
ATOM 631 C C . ASN A 1 82 ? 1.216 4.368 -1.484 1.00 82.12 82 ASN A C 1
ATOM 633 O O . ASN A 1 82 ? 0.896 4.584 -0.318 1.00 82.12 82 ASN A O 1
ATOM 637 N N . GLN A 1 83 ? 0.497 4.884 -2.480 1.00 73.12 83 GLN A N 1
ATOM 638 C CA . GLN A 1 83 ? -0.733 5.616 -2.209 1.00 73.12 83 GLN A CA 1
ATOM 639 C C . GLN A 1 83 ? -1.784 4.646 -1.669 1.00 73.12 83 GLN A C 1
ATOM 641 O O . GLN A 1 83 ? -2.052 3.607 -2.282 1.00 73.12 83 GLN A O 1
ATOM 646 N N . ALA A 1 84 ? -2.402 4.994 -0.540 1.00 63.50 84 ALA A N 1
ATOM 647 C CA . ALA A 1 84 ? -3.649 4.376 -0.131 1.00 63.50 84 ALA A CA 1
ATOM 648 C C . ALA A 1 84 ? -4.663 4.679 -1.236 1.00 63.50 84 ALA A C 1
ATOM 650 O O . ALA A 1 84 ? -5.090 5.824 -1.387 1.00 63.50 84 ALA A O 1
ATOM 651 N N . LEU A 1 85 ? -5.002 3.682 -2.063 1.00 62.78 85 LEU A N 1
ATOM 652 C CA . LEU A 1 85 ? -6.132 3.849 -2.960 1.00 62.78 85 LEU A CA 1
ATOM 653 C C . LEU A 1 85 ? -7.325 4.129 -2.055 1.00 62.78 85 LEU A C 1
ATOM 655 O O . LEU A 1 85 ? -7.703 3.287 -1.241 1.00 62.78 85 LEU A O 1
A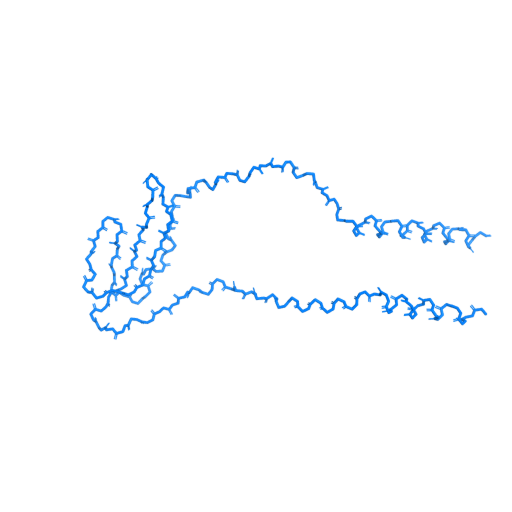TOM 659 N N . ALA A 1 86 ? -7.896 5.323 -2.180 1.00 55.00 86 ALA A N 1
ATOM 660 C CA . ALA A 1 86 ? -9.216 5.601 -1.659 1.00 55.00 86 ALA A CA 1
ATOM 661 C C . ALA A 1 86 ? -10.190 4.832 -2.552 1.00 55.00 86 ALA A C 1
ATOM 663 O O . ALA A 1 86 ? -10.831 5.404 -3.431 1.00 55.00 86 ALA A O 1
ATOM 664 N N . LEU A 1 87 ? -10.244 3.504 -2.384 1.00 56.75 87 LEU A N 1
ATOM 665 C CA . LEU A 1 87 ? -11.359 2.749 -2.921 1.00 56.75 87 LEU A CA 1
ATOM 666 C C . LEU A 1 87 ? -12.604 3.444 -2.375 1.00 56.75 87 LEU A C 1
ATOM 668 O O . LEU A 1 87 ? -12.650 3.700 -1.164 1.00 56.75 87 LEU A O 1
ATOM 672 N N . PRO A 1 88 ? -13.598 3.782 -3.217 1.00 46.38 88 PRO A N 1
ATOM 673 C CA . PRO A 1 88 ? -14.905 4.103 -2.683 1.00 46.38 88 PRO A CA 1
ATOM 674 C C . PRO A 1 88 ? -15.262 2.879 -1.859 1.00 46.38 88 PRO A C 1
ATOM 676 O O . PRO A 1 88 ? -15.376 1.791 -2.421 1.00 46.38 88 PRO A O 1
ATOM 679 N N . VAL A 1 89 ? -15.268 3.039 -0.531 1.00 52.41 89 VAL A N 1
ATOM 680 C CA . VAL A 1 89 ? -15.519 1.962 0.419 1.00 52.41 89 VAL A CA 1
ATOM 681 C C . VAL A 1 89 ? -16.784 1.298 -0.084 1.00 52.41 89 VAL A C 1
ATOM 683 O O . VAL A 1 89 ? -17.868 1.874 0.028 1.00 52.41 89 VAL A O 1
ATOM 686 N N . ALA A 1 90 ? -16.640 0.131 -0.721 1.00 51.19 90 ALA A N 1
ATOM 687 C CA . ALA A 1 90 ? -17.765 -0.736 -0.969 1.00 51.19 90 ALA A CA 1
ATOM 688 C C . ALA A 1 90 ? -18.318 -0.919 0.428 1.00 51.19 90 ALA A C 1
ATOM 690 O O . ALA A 1 90 ? -17.600 -1.409 1.301 1.00 51.19 90 ALA A O 1
ATOM 691 N N . ILE A 1 91 ? -19.499 -0.339 0.659 1.00 48.84 91 ILE A N 1
ATOM 692 C CA . ILE A 1 91 ? -20.174 -0.318 1.945 1.00 48.84 91 ILE A CA 1
ATOM 693 C C . ILE A 1 91 ? -20.069 -1.750 2.433 1.00 48.84 91 ILE A C 1
ATOM 695 O O . ILE A 1 91 ? -20.731 -2.622 1.866 1.00 48.84 91 ILE A O 1
ATOM 699 N N . ALA A 1 92 ? -19.173 -1.998 3.398 1.00 46.19 92 ALA A N 1
ATOM 700 C CA . ALA A 1 92 ? -19.033 -3.314 3.989 1.00 46.19 92 ALA A CA 1
ATOM 701 C C . ALA A 1 92 ? -20.466 -3.725 4.310 1.00 46.19 92 ALA A C 1
ATOM 703 O O . ALA A 1 92 ? -21.179 -2.873 4.868 1.00 46.19 92 ALA A O 1
ATOM 704 N N . PRO A 1 93 ? -20.945 -4.910 3.873 1.00 48.22 93 PRO A N 1
ATOM 705 C CA . PRO A 1 93 ? -22.310 -5.314 4.158 1.00 48.22 93 PRO A CA 1
ATOM 706 C C . PRO A 1 93 ? -22.452 -5.104 5.646 1.00 48.22 93 PRO A C 1
ATOM 708 O O . PRO A 1 93 ? -21.691 -5.705 6.405 1.00 48.22 93 PRO A O 1
ATOM 711 N N . ARG A 1 94 ? -23.278 -4.113 6.027 1.00 45.31 94 ARG A N 1
ATOM 712 C CA . ARG A 1 94 ? -23.367 -3.651 7.407 1.00 45.31 94 ARG A CA 1
ATOM 713 C C . ARG A 1 94 ? -23.535 -4.926 8.194 1.00 45.31 94 ARG A C 1
ATOM 715 O O . ARG A 1 94 ? -24.560 -5.588 8.007 1.00 45.31 94 ARG A O 1
ATOM 722 N N . ALA A 1 95 ? -22.510 -5.297 8.969 1.00 48.06 95 ALA A N 1
ATOM 723 C CA . ALA A 1 95 ? -22.608 -6.419 9.876 1.00 48.06 95 ALA A CA 1
ATOM 724 C C . ALA A 1 95 ? -23.942 -6.194 10.561 1.00 48.06 95 ALA A C 1
ATOM 726 O O . ALA A 1 95 ? -24.180 -5.077 11.050 1.00 48.06 95 ALA A O 1
ATOM 727 N N . LYS A 1 96 ? -24.861 -7.161 10.401 1.00 45.50 96 LYS A N 1
ATOM 728 C CA . LYS A 1 96 ? -26.199 -7.068 10.972 1.00 45.50 96 LYS A CA 1
ATOM 729 C C . LYS A 1 96 ? -25.980 -6.496 12.351 1.00 45.50 96 LYS A C 1
ATOM 731 O O . LYS A 1 96 ? -25.202 -7.039 13.134 1.00 45.50 96 LYS A O 1
ATOM 736 N N . LYS A 1 97 ? -26.574 -5.328 12.586 1.00 45.03 97 LYS A N 1
ATOM 737 C CA . LYS A 1 97 ? -26.646 -4.728 13.905 1.00 45.03 97 LYS A CA 1
ATOM 738 C C . LYS A 1 97 ? -27.577 -5.641 14.689 1.00 45.03 97 LYS A C 1
ATOM 740 O O . LYS A 1 97 ? -28.718 -5.283 14.966 1.00 45.03 97 LYS A O 1
ATOM 745 N N . ASP A 1 98 ? -27.109 -6.854 14.966 1.00 44.12 98 ASP A N 1
ATOM 746 C CA . ASP A 1 98 ? -27.610 -7.668 16.038 1.00 44.12 98 ASP A CA 1
ATOM 747 C C . ASP A 1 98 ? -27.445 -6.751 17.221 1.00 44.12 98 ASP A C 1
ATOM 749 O O . ASP A 1 98 ? -26.351 -6.261 17.518 1.00 44.12 98 ASP A O 1
ATOM 753 N N . LYS A 1 99 ? -28.602 -6.341 17.736 1.00 47.00 99 LYS A N 1
ATOM 754 C CA . LYS A 1 99 ? -28.731 -5.465 18.880 1.00 47.00 99 LYS A CA 1
ATOM 755 C C . LYS A 1 99 ? -27.734 -5.994 19.893 1.00 47.00 99 LYS A C 1
ATOM 757 O O . LYS A 1 99 ? -27.963 -7.049 20.474 1.00 47.00 99 LYS A O 1
ATOM 762 N N . ALA A 1 100 ? -26.614 -5.291 20.036 1.00 46.72 100 ALA A N 1
ATOM 763 C CA . ALA A 1 100 ? -25.644 -5.563 21.064 1.00 46.72 100 ALA A CA 1
ATOM 764 C C . ALA A 1 100 ? -26.374 -5.257 22.366 1.00 46.72 100 ALA A C 1
ATOM 766 O O . ALA A 1 100 ? -26.359 -4.133 22.870 1.00 46.72 100 ALA A O 1
ATOM 767 N N . SER A 1 101 ? -27.090 -6.256 22.879 1.00 51.00 101 SER A N 1
ATOM 768 C CA . SER A 1 101 ? -27.292 -6.414 24.299 1.00 51.00 101 SER A CA 1
ATOM 769 C C . SER A 1 101 ? -25.887 -6.337 24.857 1.00 51.00 101 SER A C 1
ATOM 771 O O . SER A 1 101 ? -25.101 -7.267 24.674 1.00 51.00 101 SER A O 1
ATOM 773 N N . LYS A 1 102 ? -25.537 -5.166 25.399 1.00 53.25 102 LYS A N 1
ATOM 774 C CA . LYS A 1 102 ? -24.328 -4.952 26.183 1.00 53.25 102 LYS A CA 1
ATOM 775 C C . LYS A 1 102 ? -24.362 -6.017 27.270 1.00 53.25 102 LYS A C 1
ATOM 777 O O . LYS A 1 102 ? -25.011 -5.848 28.296 1.00 53.25 102 LYS A O 1
ATOM 782 N N . SER A 1 103 ? -23.759 -7.162 26.978 1.00 57.88 103 SER A N 1
ATOM 783 C CA . SER A 1 103 ? -23.497 -8.202 27.947 1.00 57.88 103 SER A CA 1
ATOM 784 C C . SER A 1 103 ? -22.443 -7.584 28.840 1.00 57.88 103 SER A C 1
ATOM 786 O O . SER A 1 103 ? -21.286 -7.428 28.451 1.00 57.88 103 SER A O 1
ATOM 788 N N . PHE A 1 104 ? -22.892 -7.074 29.983 1.00 58.34 104 PHE A N 1
ATOM 789 C CA . PHE A 1 104 ? -21.984 -6.605 31.009 1.00 58.34 104 PHE A CA 1
ATOM 790 C C . PHE A 1 104 ? -21.056 -7.774 31.339 1.00 58.34 104 PHE A C 1
ATOM 792 O O . PHE A 1 104 ? -21.554 -8.875 31.598 1.00 58.34 104 PHE A O 1
ATOM 799 N N . PRO A 1 105 ? -19.730 -7.578 31.272 1.00 61.69 105 PRO A N 1
ATOM 800 C CA . PRO A 1 105 ? -18.805 -8.674 31.458 1.00 61.69 105 PRO A CA 1
ATOM 801 C C . PRO A 1 105 ? -19.072 -9.304 32.833 1.00 61.69 105 PRO A C 1
ATOM 803 O O . PRO A 1 105 ? -19.163 -8.576 33.826 1.00 61.69 105 PRO A O 1
ATOM 806 N N . PRO A 1 106 ? -19.227 -10.638 32.918 1.00 64.31 106 PRO A N 1
ATOM 807 C CA . PRO A 1 106 ? -19.629 -11.338 34.145 1.00 64.31 106 PRO A CA 1
ATOM 808 C C . PRO A 1 106 ? -18.672 -11.086 35.321 1.00 64.31 106 PRO A C 1
ATOM 810 O O . PRO A 1 106 ? -19.042 -11.242 36.483 1.00 64.31 106 PRO A O 1
ATOM 813 N N . THR A 1 107 ? -17.459 -10.617 35.025 1.00 69.75 107 THR A N 1
ATOM 814 C CA . THR A 1 107 ? -16.484 -10.137 36.003 1.00 69.75 107 THR A CA 1
ATOM 815 C C . THR A 1 107 ? -17.006 -8.964 36.833 1.00 69.75 107 THR A C 1
ATOM 817 O O . THR A 1 107 ? -16.780 -8.941 38.037 1.00 69.75 107 THR A O 1
ATOM 820 N N . VAL A 1 108 ? -17.748 -8.019 36.247 1.00 75.00 108 VAL A N 1
ATOM 821 C CA . VAL A 1 108 ? -18.250 -6.831 36.961 1.00 75.00 108 VAL A CA 1
ATOM 822 C C . VAL A 1 108 ? -19.270 -7.225 38.024 1.00 75.00 108 VAL A C 1
ATOM 824 O O . VAL A 1 108 ? -19.185 -6.744 39.151 1.00 75.00 108 VAL A O 1
ATOM 827 N N . PHE A 1 109 ? -20.181 -8.150 37.709 1.00 71.50 109 PHE A N 1
ATOM 828 C CA . PHE A 1 109 ? -21.135 -8.669 38.691 1.00 71.50 109 PHE A CA 1
ATOM 829 C C . PHE A 1 109 ? -20.424 -9.361 39.847 1.00 71.50 109 PHE A C 1
ATOM 831 O O . PHE A 1 109 ? -20.745 -9.087 40.997 1.00 71.50 109 PHE A O 1
ATOM 838 N N . PHE A 1 110 ? -19.408 -10.175 39.556 1.00 75.31 110 PHE A N 1
ATOM 839 C CA . PHE A 1 110 ? -18.616 -10.827 40.594 1.00 75.31 110 PHE A CA 1
ATOM 840 C C . PHE A 1 110 ? -17.980 -9.810 41.554 1.00 75.31 110 PHE A C 1
ATOM 842 O O . PHE A 1 110 ? -18.124 -9.941 42.768 1.00 75.31 110 PHE A O 1
ATOM 849 N N . PHE A 1 111 ? -17.350 -8.751 41.032 1.00 78.50 111 PHE A N 1
ATOM 850 C CA . PHE A 1 111 ? -16.752 -7.709 41.873 1.00 78.50 111 PHE A CA 1
ATOM 851 C C . PHE A 1 111 ? -17.790 -6.960 42.709 1.00 78.50 111 PHE A C 1
ATOM 853 O O . PHE A 1 111 ? -17.581 -6.761 43.903 1.00 78.50 111 PHE A O 1
ATOM 860 N N . VAL A 1 112 ? -18.923 -6.583 42.115 1.00 83.06 112 VAL A N 1
ATOM 861 C CA . VAL A 1 112 ? -19.996 -5.880 42.831 1.00 83.06 112 VAL A CA 1
ATOM 862 C C . VAL A 1 112 ? -20.562 -6.752 43.954 1.00 83.06 112 VAL A C 1
ATOM 864 O O . VAL A 1 112 ? -20.686 -6.281 45.083 1.00 83.06 112 VAL A O 1
ATOM 867 N N . THR A 1 113 ? -20.837 -8.032 43.692 1.00 83.44 113 THR A N 1
ATOM 868 C CA . THR A 1 113 ? -21.350 -8.965 44.705 1.00 83.44 113 THR A CA 1
ATOM 869 C C . THR A 1 113 ? -20.343 -9.192 45.835 1.00 83.44 113 THR A C 1
ATOM 871 O O . THR A 1 113 ? -20.727 -9.163 47.002 1.00 83.44 113 THR A O 1
ATOM 874 N N . VAL A 1 114 ? -19.053 -9.355 45.521 1.00 83.12 114 VAL A N 1
ATOM 875 C CA . VAL A 1 114 ? -17.995 -9.512 46.536 1.00 83.12 114 VAL A CA 1
ATOM 876 C C . VAL A 1 114 ? -17.859 -8.257 47.402 1.00 83.12 114 VAL A C 1
ATOM 878 O O . VAL A 1 114 ? -17.767 -8.373 48.623 1.00 83.12 114 VAL A O 1
ATOM 881 N N . LEU A 1 115 ? -17.895 -7.060 46.807 1.00 82.69 115 LEU A N 1
ATOM 882 C CA . LEU A 1 115 ? -17.813 -5.796 47.549 1.00 82.69 115 LEU A CA 1
ATOM 883 C C . LEU A 1 115 ? -19.021 -5.590 48.472 1.00 82.69 115 LEU A C 1
ATOM 885 O O . LEU A 1 115 ? -18.845 -5.188 49.621 1.00 82.69 115 LEU A O 1
ATOM 889 N N . LEU A 1 116 ? -20.232 -5.916 48.010 1.00 82.81 116 LEU A N 1
ATOM 890 C CA . LEU A 1 116 ? -21.450 -5.884 48.829 1.00 82.81 116 LEU A CA 1
ATOM 891 C C . LEU A 1 116 ? -21.368 -6.858 50.010 1.00 82.81 116 LEU A C 1
ATOM 893 O O . LEU A 1 116 ? -21.661 -6.479 51.144 1.00 82.81 116 LEU A O 1
ATOM 897 N N . LEU A 1 117 ? -20.908 -8.088 49.775 1.00 81.19 117 LEU A N 1
ATOM 898 C CA . LEU A 1 117 ? -20.706 -9.064 50.846 1.00 81.19 117 LEU A CA 1
ATOM 899 C C . LEU A 1 117 ? -19.667 -8.576 51.862 1.00 81.19 117 LEU A C 1
ATOM 901 O O . LEU A 1 117 ? -19.923 -8.646 53.063 1.00 81.19 117 LEU A O 1
ATOM 905 N N . LEU A 1 118 ? -18.548 -8.001 51.410 1.00 79.25 118 LEU A N 1
ATOM 906 C CA . LEU A 1 118 ? -17.544 -7.422 52.308 1.00 79.25 118 LEU A CA 1
ATOM 907 C C . LEU A 1 118 ? -18.115 -6.281 53.159 1.00 79.25 118 LEU A C 1
ATOM 909 O O . LEU A 1 118 ? -17.844 -6.222 54.356 1.00 79.25 118 LEU A O 1
ATOM 913 N N . GLN A 1 119 ? -18.920 -5.396 52.565 1.00 74.31 119 GLN A N 1
ATOM 914 C CA . GLN A 1 119 ? -19.570 -4.302 53.291 1.00 74.31 119 GLN A CA 1
ATOM 915 C C . GLN A 1 119 ? -20.540 -4.825 54.354 1.00 74.31 119 GLN A C 1
ATOM 917 O O . GLN A 1 119 ? -20.531 -4.332 55.480 1.00 74.31 119 GLN A O 1
ATOM 922 N N . THR A 1 120 ? -21.349 -5.840 54.031 1.00 77.62 120 THR A N 1
ATOM 923 C CA . THR A 1 120 ? -22.267 -6.447 55.010 1.00 77.62 120 THR A CA 1
ATOM 924 C C . THR A 1 120 ? -21.516 -7.154 56.136 1.00 77.62 120 THR A C 1
ATOM 926 O O . THR A 1 120 ? -21.840 -6.943 57.301 1.00 77.62 120 THR A O 1
ATOM 929 N N . ALA A 1 121 ? -20.461 -7.910 55.821 1.00 71.56 121 ALA A N 1
ATOM 930 C CA . ALA A 1 121 ? -19.636 -8.585 56.816 1.00 71.56 121 ALA A CA 1
ATOM 931 C C . ALA A 1 121 ? -18.923 -7.589 57.741 1.00 71.56 121 ALA A C 1
ATOM 933 O O . ALA A 1 121 ? -18.923 -7.781 58.953 1.00 71.56 121 ALA A O 1
ATOM 934 N N . ALA A 1 122 ? -18.372 -6.500 57.196 1.00 72.75 122 ALA A N 1
ATOM 935 C CA . ALA A 1 122 ? -17.785 -5.431 57.998 1.00 72.75 122 ALA A CA 1
ATOM 936 C C . ALA A 1 122 ? -18.839 -4.778 58.903 1.00 72.75 122 ALA A C 1
ATOM 938 O O . ALA A 1 122 ? -18.608 -4.598 60.091 1.00 72.75 122 ALA A O 1
ATOM 939 N N . LYS A 1 123 ? -20.031 -4.486 58.379 1.00 68.81 123 LYS A N 1
ATOM 940 C CA . LYS A 1 123 ? -21.098 -3.846 59.156 1.00 68.81 123 LYS A CA 1
ATOM 941 C C . LYS A 1 123 ? -21.628 -4.725 60.293 1.00 68.81 123 LYS A C 1
ATOM 943 O O . LYS A 1 123 ? -21.981 -4.191 61.332 1.00 68.81 123 LYS A O 1
ATOM 948 N N . VAL A 1 124 ? -21.656 -6.045 60.112 1.00 69.75 124 VAL A N 1
ATOM 949 C CA . VAL A 1 124 ? -22.065 -7.007 61.151 1.00 69.75 124 VAL A CA 1
ATOM 950 C C . VAL A 1 124 ? -20.935 -7.294 62.146 1.00 69.75 124 VAL A C 1
ATOM 952 O O . VAL A 1 124 ? -21.212 -7.540 63.309 1.00 69.75 124 VAL A O 1
ATOM 955 N N . ALA A 1 125 ? -19.670 -7.254 61.718 1.00 60.34 125 ALA A N 1
ATOM 956 C CA . ALA A 1 125 ? -18.518 -7.502 62.592 1.00 60.34 125 ALA A CA 1
ATOM 957 C C . ALA A 1 125 ? -18.110 -6.294 63.458 1.00 60.34 125 ALA A C 1
ATOM 959 O O . ALA A 1 125 ? -17.357 -6.470 64.412 1.00 60.34 125 ALA A O 1
ATOM 960 N N . PHE A 1 126 ? -18.553 -5.086 63.099 1.00 52.50 126 PHE A N 1
ATOM 961 C CA . PHE A 1 126 ? -18.307 -3.840 63.838 1.00 52.50 126 PHE A CA 1
ATOM 962 C C . PHE A 1 126 ? -19.542 -3.337 64.627 1.00 52.50 126 PHE A C 1
ATOM 964 O O . PHE A 1 126 ? -19.523 -2.204 65.110 1.00 52.50 126 PHE A O 1
ATOM 971 N N . ILE A 1 127 ? -20.593 -4.160 64.759 1.00 49.56 127 ILE A N 1
ATOM 972 C CA . ILE A 1 127 ? -21.671 -4.032 65.767 1.00 49.56 127 ILE A CA 1
ATOM 973 C C . ILE A 1 127 ? -21.302 -4.911 66.961 1.00 49.56 127 ILE A C 1
ATOM 975 O O . ILE A 1 127 ? -21.503 -4.447 68.104 1.00 49.56 127 ILE A O 1
#

Foldseek 3Di:
DCVVVVVVVVVVVVPPPPCPVPPPPPPPPVPVDFDDDDDLQKWWKWFFDDDPPGTDDIDIDIDGPDDDDPRMDTHHDRCPVVDPPPRVPPPPPPPPPPPPPVPPPVVVVVVVVVVVVVVVVVVVVVD

pLDDT: mean 70.95, std 16.32, range [42.72, 93.5]

Secondary structure (DSSP, 8-state):
--HHHHHHHHHHHHHS---------------------SSTTEEEEEEEEEETTEEEEEEEEEEET---B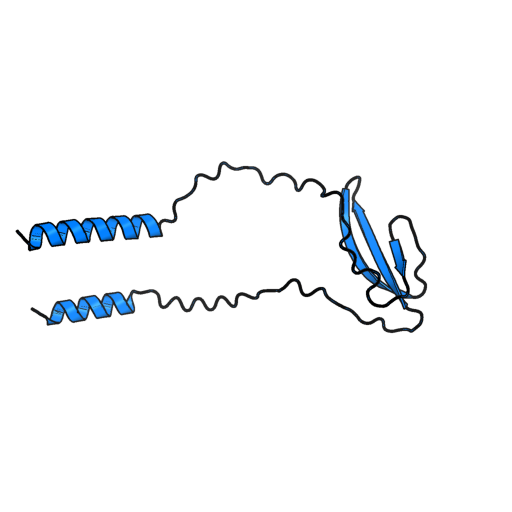TTEEEE-STTTT-S----------------------HHHHHHHHHHHHHHHHHHHHT-

Radius of gyration: 29.78 Å; chains: 1; bounding box: 45×27×85 Å

Sequence (127 aa):
MVRWRLCLVLALLLLLPARSRSKLEDDEEDEVHTITCHSVDDKCFTTIMSKGNTYEAVVRGCRSGCIGTPDTTCCELNRCNNQALALPVAIAPRAKKDKASKSFPPTVFFFVTVLLLLQTAAKVAFI